Protein 3HNY (pdb70)

Sequence (156 aa):
SCSMPLGMESKAISSDAQITASSYFTNMFATWSSPSKARLHLQGRSNAWRPQVNNPKEWLQVDFQKKTMKVTGVVTTQGVKKSLLTSMMYVKEFLIISSSQQDGHQWTLFFQNGKVKVFQGNQDSFTPVVNSLLLDPPLLTRYLLRIHPQSWVHHQIALLRMMEVLGCEA

Foldseek 3Di:
DWFAWLALQPCPQPQVQKQKPAFDDDPQETQGRSLQAAPADDQRRWTFGNDAAQVIKMKGFQVQKFWFFKKKKAAACHPNDWKEFQKKWKWADAPVPDIDTQDDPHGRDIDGADDTHRDMDMDTRPPIDTHRMMMIGGHDMDPGYIIHMTTTTGGD

Radius of gyration: 14.32 Å; Cα contacts (8 Å, |Δi|>4): 480; chains: 1; bounding box: 42×30×38 Å

Nearest PDB structures (foldseek):
  9d5d-assembly1_M  TM=9.941E-01  e=3.493E-31  Homo sapiens
  4ki5-assembly1_M  TM=9.972E-01  e=4.904E-31  Homo sapiens
  1iqd-assembly1_C  TM=9.970E-01  e=1.830E-29  Homo sapiens
  7kwo-assembly1_A  TM=9.912E-01  e=1.183E-28  Homo sapiens
  4mo3-assembly1_M  TM=9.934E-01  e=2.809E-27  Sus scrofa

Structure (mmCIF, N/CA/C/O backbone):
data_3HNY
#
_entry.id   3HNY
#
_cell.length_a   42.168
_cell.length_b   55.492
_cell.length_c   68.336
_cell.angle_alpha   90.000
_cell.angle_beta   90.000
_cell.angle_gamma   90.000
#
_symmetry.space_group_name_H-M   'P 21 21 21'
#
loop_
_entity.id
_entity.type
_entity.pdbx_description
1 polymer 'Coagulation factor VIII'
2 water water
#
loop_
_atom_site.group_PDB
_atom_site.id
_atom_site.type_symbol
_atom_site.label_atom_id
_atom_site.label_alt_id
_atom_site.label_comp_id
_atom_site.label_asym_id
_atom_site.label_entity_id
_atom_site.label_seq_id
_atom_site.pdbx_PDB_ins_code
_atom_site.Cartn_x
_atom_site.Cartn_y
_atom_site.Cartn_z
_atom_site.occupancy
_atom_site.B_iso_or_equiv
_atom_site.auth_seq_id
_atom_site.auth_comp_id
_atom_site.auth_asym_id
_atom_site.auth_atom_id
_atom_site.pdbx_PDB_model_num
ATOM 1 N N . SER A 1 4 ? -5.002 -5.299 -4.593 1.00 16.17 2173 SER M N 1
ATOM 2 C CA . SER A 1 4 ? -4.013 -4.828 -5.600 1.00 14.88 2173 SER M CA 1
ATOM 3 C C . SER A 1 4 ? -3.400 -3.456 -5.279 1.00 13.24 2173 SER M C 1
ATOM 4 O O . SER A 1 4 ? -2.675 -2.908 -6.110 1.00 13.15 2173 SER M O 1
ATOM 7 N N . CYS A 1 5 ? -3.689 -2.900 -4.097 1.00 11.13 2174 CYS M N 1
ATOM 8 C CA . CYS A 1 5 ? -3.087 -1.633 -3.678 1.00 10.35 2174 CYS M CA 1
ATOM 9 C C . CYS A 1 5 ? -2.781 -1.646 -2.181 1.00 9.94 2174 CYS M C 1
ATOM 10 O O . CYS A 1 5 ? -3.319 -0.845 -1.415 1.00 10.67 2174 CYS M O 1
ATOM 13 N N . SER A 1 6 ? -1.905 -2.557 -1.772 1.00 9.83 2175 SER M N 1
ATOM 14 C CA . SER A 1 6 ? -1.544 -2.724 -0.360 1.00 10.25 2175 SER M CA 1
ATOM 15 C C . SER A 1 6 ? -0.052 -2.995 -0.174 1.00 9.42 2175 SER M C 1
ATOM 16 O O . SER A 1 6 ? 0.335 -3.734 0.736 1.00 11.17 2175 SER M O 1
ATOM 19 N N . MET A 1 7 ? 0.787 -2.388 -1.001 1.00 8.11 2176 MET M N 1
ATOM 20 C CA . MET A 1 7 ? 2.222 -2.614 -0.930 1.00 7.84 2176 MET M CA 1
ATOM 21 C C . MET A 1 7 ? 2.850 -1.754 0.147 1.00 7.46 2176 MET M C 1
ATOM 22 O O . MET A 1 7 ? 2.488 -0.584 0.285 1.00 7.25 2176 MET M O 1
ATOM 27 N N . PRO A 1 8 ? 3.812 -2.311 0.903 1.00 7.51 2177 PRO M N 1
ATOM 28 C CA . PRO A 1 8 ? 4.538 -1.459 1.855 1.00 7.42 2177 PRO M CA 1
ATOM 29 C C . PRO A 1 8 ? 5.355 -0.415 1.085 1.00 7.47 2177 PRO M C 1
ATOM 30 O O . PRO A 1 8 ? 6.059 -0.759 0.131 1.00 8.42 2177 PRO M O 1
ATOM 34 N N . LEU A 1 9 ? 5.250 0.852 1.477 1.00 6.44 2178 LEU M N 1
ATOM 35 C CA . LEU A 1 9 ? 5.846 1.932 0.683 1.00 6.65 2178 LEU M CA 1
ATOM 36 C C . LEU A 1 9 ? 7.326 2.130 0.951 1.00 6.80 2178 LEU M C 1
ATOM 37 O O . LEU A 1 9 ? 8.041 2.634 0.083 1.00 7.94 2178 LEU M O 1
ATOM 42 N N . GLY A 1 10 ? 7.806 1.765 2.136 1.00 6.55 2179 GLY M N 1
ATOM 43 C CA . GLY A 1 10 ? 9.238 1.824 2.342 1.00 6.62 2179 GLY M CA 1
ATOM 44 C C . GLY A 1 10 ? 9.772 2.186 3.717 1.00 6.55 2179 GLY M C 1
ATOM 45 O O . GLY A 1 10 ? 10.969 2.458 3.847 1.00 7.24 2179 GLY M O 1
ATOM 46 N N . MET A 1 11 ? 8.935 2.140 4.754 1.00 6.42 2180 MET M N 1
ATOM 47 C CA . MET A 1 11 ? 9.453 2.412 6.101 1.00 6.90 2180 MET M CA 1
ATOM 48 C C . MET A 1 11 ? 10.404 1.310 6.538 1.00 6.84 2180 MET M C 1
ATOM 49 O O . MET A 1 11 ? 11.524 1.571 6.969 1.00 7.49 2180 MET M O 1
ATOM 54 N N . GLU A 1 12 ? 9.971 0.056 6.398 1.00 6.97 2181 GLU M N 1
ATOM 55 C CA . GLU A 1 12 ? 10.816 -1.064 6.812 1.00 8.12 2181 GLU M CA 1
ATOM 56 C C . GLU A 1 12 ? 12.022 -1.239 5.883 1.00 8.57 2181 GLU M C 1
ATOM 57 O O . GLU A 1 12 ? 13.145 -1.463 6.353 1.00 9.20 2181 GLU M O 1
ATOM 63 N N . SER A 1 13 ? 11.801 -1.112 4.571 1.00 8.73 2182 SER M N 1
ATOM 64 C CA . SER A 1 13 ? 12.860 -1.380 3.597 1.00 9.91 2182 SER M CA 1
ATOM 65 C C . SER A 1 13 ? 13.866 -0.241 3.496 1.00 10.50 2182 SER M C 1
ATOM 66 O O . SER A 1 13 ? 14.948 -0.404 2.921 1.00 11.8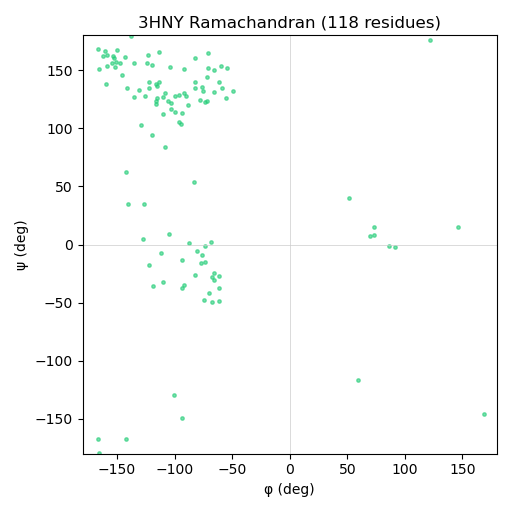4 2182 SER M O 1
ATOM 69 N N . LYS A 1 14 ? 13.484 0.924 4.015 1.00 10.67 2183 LYS M N 1
ATOM 70 C CA . LYS A 1 14 ? 14.270 2.156 3.893 1.00 11.62 2183 LYS M CA 1
ATOM 71 C C . LYS A 1 14 ? 14.244 2.770 2.479 1.00 10.95 2183 LYS M C 1
ATOM 72 O O . LYS A 1 14 ? 15.046 3.656 2.165 1.00 11.85 2183 LYS M O 1
ATOM 78 N N . ALA A 1 15 ? 13.301 2.331 1.645 1.00 9.52 2184 ALA M N 1
ATOM 79 C CA . ALA A 1 15 ? 12.995 3.049 0.409 1.00 9.18 2184 ALA M CA 1
ATOM 80 C C . ALA A 1 15 ? 12.508 4.463 0.730 1.00 8.79 2184 ALA M C 1
ATOM 81 O O . ALA A 1 15 ? 12.675 5.362 -0.084 1.00 9.62 2184 ALA M O 1
ATOM 83 N N . ILE A 1 16 ? 11.912 4.646 1.909 1.00 8.05 2185 ILE M N 1
ATOM 84 C CA . ILE A 1 16 ? 11.679 5.969 2.474 1.00 7.70 2185 ILE M CA 1
ATOM 85 C C . ILE A 1 16 ? 12.907 6.291 3.320 1.00 7.79 2185 ILE M C 1
ATOM 86 O O . ILE A 1 16 ? 13.171 5.616 4.325 1.00 7.95 2185 ILE M O 1
ATOM 91 N N A SER A 1 17 ? 13.655 7.312 2.911 0.50 7.61 2186 SER M N 1
ATOM 92 N N B SER A 1 17 ? 13.677 7.292 2.904 0.50 7.69 2186 SER M N 1
ATOM 93 C CA A SER A 1 17 ? 14.922 7.642 3.558 0.50 8.06 2186 SER M CA 1
ATOM 94 C CA B SER A 1 17 ? 14.947 7.583 3.569 0.50 8.31 2186 SER M CA 1
ATOM 95 C C A SER A 1 17 ? 14.705 8.357 4.887 0.50 7.98 2186 SER M C 1
ATOM 96 C C B SER A 1 17 ? 14.732 8.381 4.853 0.50 8.03 2186 SER M C 1
ATOM 97 O O A SER A 1 17 ? 13.605 8.853 5.162 0.50 7.90 2186 SER M O 1
ATOM 98 O O B SER A 1 17 ? 13.658 8.951 5.067 0.50 7.97 2186 SER M O 1
ATOM 103 N N . ASP A 1 18 ? 15.757 8.406 5.703 1.00 7.94 2187 ASP M N 1
ATOM 104 C CA . ASP A 1 18 ? 15.691 9.093 6.994 1.00 8.01 2187 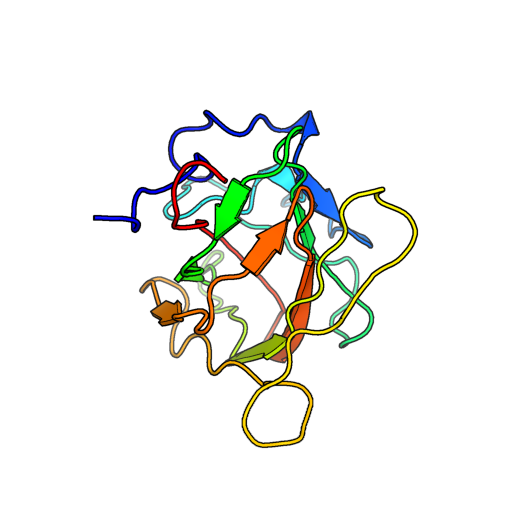ASP M CA 1
ATOM 105 C C . ASP A 1 18 ? 15.221 10.543 6.878 1.00 7.95 2187 ASP M C 1
ATOM 106 O O . ASP A 1 18 ? 14.469 11.018 7.723 1.00 8.36 2187 ASP M O 1
ATOM 111 N N . ALA A 1 19 ? 15.674 11.251 5.843 1.00 7.94 2188 ALA M N 1
ATOM 112 C CA . ALA A 1 19 ? 15.342 12.676 5.695 1.00 8.49 2188 ALA M CA 1
ATOM 113 C C . ALA A 1 19 ? 13.848 12.899 5.459 1.00 7.70 2188 ALA M C 1
ATOM 114 O O . ALA A 1 19 ? 13.346 13.991 5.716 1.00 8.81 2188 ALA M O 1
ATOM 116 N N . GLN A 1 20 ? 13.158 11.892 4.933 1.00 7.13 2189 GLN M N 1
ATOM 117 C CA . GLN A 1 20 ? 11.728 11.958 4.656 1.00 7.45 2189 GLN M CA 1
ATOM 118 C C . GLN A 1 20 ? 10.847 11.830 5.894 1.00 6.46 2189 GLN M C 1
ATOM 119 O O . GLN A 1 20 ? 9.635 12.007 5.793 1.00 6.44 2189 GLN M O 1
ATOM 125 N N . ILE A 1 21 ? 11.442 11.496 7.041 1.00 6.18 2190 ILE M N 1
ATOM 126 C CA . ILE A 1 21 ? 10.655 11.243 8.255 1.00 6.40 2190 ILE M CA 1
ATOM 127 C C . ILE A 1 21 ? 11.022 12.296 9.292 1.00 6.50 2190 ILE M C 1
ATOM 128 O O . ILE A 1 21 ? 12.200 12.446 9.624 1.00 7.26 2190 ILE M O 1
ATOM 133 N N . THR A 1 22 ? 10.020 13.027 9.787 1.00 6.20 2191 THR M N 1
ATOM 134 C CA . THR A 1 22 ? 10.251 14.131 10.734 1.00 6.77 2191 THR M CA 1
ATOM 135 C C . THR A 1 22 ? 9.186 14.052 11.823 1.00 6.67 2191 THR M C 1
ATOM 136 O O . THR A 1 22 ? 8.329 13.166 11.791 1.00 6.35 2191 THR M O 1
ATOM 140 N N . ALA A 1 23 ? 9.236 14.961 12.791 1.00 6.45 2192 ALA M N 1
ATOM 141 C CA . ALA A 1 23 ? 8.289 14.909 13.902 1.00 6.38 2192 ALA M CA 1
ATOM 142 C C . ALA A 1 23 ? 8.213 16.264 14.585 1.00 6.76 2192 ALA M C 1
ATOM 143 O O . ALA A 1 23 ? 9.062 17.133 14.381 1.00 7.23 2192 ALA M O 1
ATOM 145 N N . SER A 1 24 ? 7.191 16.420 15.415 1.00 6.66 2193 SER M N 1
ATOM 146 C CA . SER A 1 24 ? 7.041 17.607 16.246 1.00 7.30 2193 SER M CA 1
ATOM 147 C C . SER A 1 24 ? 8.206 17.769 17.220 1.00 7.36 2193 SER M C 1
ATOM 148 O O . SER A 1 24 ? 8.639 18.892 17.499 1.00 8.61 2193 SER M O 1
ATOM 151 N N . SER A 1 25 ? 8.699 16.650 17.746 1.00 7.32 2194 SER M N 1
ATOM 152 C CA . SER A 1 25 ? 9.805 16.620 18.694 1.00 7.55 2194 SER M CA 1
ATOM 153 C C . SER A 1 25 ? 10.283 15.173 18.790 1.00 7.50 2194 SER M C 1
ATOM 154 O O . SER A 1 25 ? 9.630 14.258 18.283 1.00 7.22 2194 SER M O 1
ATOM 157 N N . TYR A 1 26 ? 11.438 14.975 19.410 1.00 7.67 2195 TYR M N 1
ATOM 158 C CA . TYR A 1 26 ? 11.860 13.615 19.755 1.00 8.21 2195 TYR M CA 1
ATOM 159 C C . TYR A 1 26 ? 12.669 13.594 21.041 1.00 8.47 2195 TYR M C 1
ATOM 160 O O . TYR A 1 26 ? 13.266 14.604 21.435 1.00 9.49 2195 TYR M O 1
ATOM 169 N N . PHE A 1 27 ? 12.670 12.428 21.686 1.00 8.75 2196 PHE M N 1
ATOM 170 C CA . PHE A 1 27 ? 13.322 12.226 22.969 1.00 8.94 2196 PHE M CA 1
ATOM 171 C C . PHE A 1 27 ? 14.746 11.734 22.791 1.00 9.65 2196 PHE M C 1
ATOM 172 O O . PHE A 1 27 ? 15.000 10.765 22.059 1.00 9.63 2196 PHE M O 1
ATOM 180 N N . THR A 1 28 ? 15.673 12.393 23.481 1.00 11.73 2197 THR M N 1
ATOM 181 C CA . THR A 1 28 ? 17.065 11.962 23.479 1.00 13.85 2197 THR M CA 1
ATOM 182 C C . THR A 1 28 ? 17.664 12.143 24.868 1.00 14.41 2197 THR M C 1
ATOM 183 O O . THR A 1 28 ? 17.445 13.161 25.526 1.00 15.15 2197 THR M O 1
ATOM 187 N N . ASN A 1 29 ? 18.381 11.127 25.326 1.00 15.02 2198 ASN M N 1
ATOM 188 C CA . ASN A 1 29 ? 19.166 11.218 26.550 1.00 16.01 2198 ASN M CA 1
ATOM 189 C C . ASN A 1 29 ? 20.466 10.447 26.333 1.00 16.29 2198 ASN M C 1
ATOM 190 O O . ASN A 1 29 ? 20.787 10.088 25.201 1.00 16.42 2198 ASN M O 1
ATOM 195 N N . MET A 1 30 ? 21.215 10.190 27.402 1.00 16.90 2199 MET M N 1
ATOM 196 C CA . MET A 1 30 ? 22.500 9.501 27.263 1.00 18.02 2199 MET M CA 1
ATOM 197 C C . MET A 1 30 ? 22.337 8.046 26.817 1.00 15.92 2199 MET M C 1
ATOM 198 O O . MET A 1 30 ? 23.220 7.491 26.166 1.00 16.89 2199 MET M O 1
ATOM 203 N N . PHE A 1 31 ? 21.194 7.456 27.157 1.00 14.08 2200 PHE M N 1
ATOM 204 C CA . PHE A 1 31 ? 20.900 6.063 26.831 1.00 12.11 2200 PHE M CA 1
ATOM 205 C C . PHE A 1 31 ? 20.559 5.868 25.352 1.00 11.33 2200 PHE M C 1
ATOM 206 O O . PHE A 1 31 ? 21.091 4.965 24.705 1.00 10.95 2200 PHE M O 1
ATOM 214 N N . ALA A 1 32 ? 19.669 6.706 24.820 1.00 11.06 2201 ALA M N 1
ATOM 215 C CA . ALA A 1 32 ? 19.130 6.485 23.474 1.00 10.34 2201 ALA M CA 1
ATOM 216 C C . ALA A 1 32 ? 18.684 7.775 22.809 1.00 10.29 2201 ALA M C 1
ATOM 217 O O . ALA A 1 32 ? 18.457 8.785 23.482 1.00 11.04 2201 ALA M O 1
ATOM 219 N N . THR A 1 33 ? 18.542 7.717 21.483 1.00 10.11 2202 THR M N 1
ATOM 220 C CA . THR A 1 33 ? 18.106 8.853 20.676 1.00 10.24 2202 THR M CA 1
ATOM 221 C C . THR A 1 33 ? 16.961 8.360 19.795 1.00 8.64 2202 THR M C 1
ATOM 222 O O . THR A 1 33 ? 17.180 7.672 18.791 1.00 9.44 2202 THR M O 1
ATOM 226 N N . TRP A 1 34 ? 15.741 8.701 20.178 1.00 7.60 2203 TRP M N 1
ATOM 227 C CA . TRP A 1 34 ? 14.542 8.098 19.596 1.00 7.32 2203 TRP M CA 1
ATOM 228 C C . TRP A 1 34 ? 14.054 8.958 18.435 1.00 6.88 2203 TRP M C 1
ATOM 229 O O . TRP A 1 34 ? 12.927 9.453 18.441 1.00 6.63 2203 TRP M O 1
ATOM 240 N N A SER A 1 35 ? 14.914 9.128 17.439 0.50 7.02 2204 SER M N 1
ATOM 241 N N B SER A 1 35 ? 14.909 9.043 17.414 0.50 7.07 2204 SER M N 1
ATOM 242 C CA A SER A 1 35 ? 14.651 10.092 16.381 0.50 7.23 2204 SER M CA 1
ATOM 243 C CA B SER A 1 35 ? 14.715 9.904 16.248 0.50 7.57 2204 SER M CA 1
ATOM 244 C C A SER A 1 35 ? 13.560 9.598 15.429 0.50 7.03 2204 SER M C 1
ATOM 245 C C B SER A 1 35 ? 13.476 9.543 15.429 0.50 7.10 2204 SER M C 1
ATOM 246 O O A SER A 1 35 ? 13.333 8.387 15.314 0.50 6.60 2204 SER M O 1
ATOM 247 O O B SER A 1 35 ? 13.049 8.384 15.421 0.50 6.54 2204 SER M O 1
ATOM 252 N N . PRO A 1 36 ? 12.885 10.538 14.728 1.00 7.12 2205 PRO M N 1
ATOM 253 C CA . PRO A 1 36 ? 11.762 10.188 13.842 1.00 7.19 2205 PRO M CA 1
ATOM 254 C C . PRO A 1 36 ? 12.086 9.062 12.852 1.00 6.99 2205 PRO M C 1
ATOM 255 O O . PRO A 1 36 ? 11.248 8.188 12.621 1.00 8.02 2205 PRO M O 1
ATOM 259 N N . SER A 1 37 ? 13.310 9.055 12.323 1.00 7.28 2206 SER M N 1
ATOM 260 C CA . SER A 1 37 ? 13.689 8.054 11.324 1.00 8.31 2206 SER M CA 1
ATOM 261 C C . SER A 1 37 ? 13.909 6.648 11.882 1.00 7.54 2206 SER M C 1
ATOM 262 O O . SER A 1 37 ? 14.194 5.731 11.120 1.00 8.09 2206 SER M O 1
ATOM 265 N N . LYS A 1 38 ? 13.766 6.485 13.199 1.00 6.92 2207 LYS M N 1
ATOM 266 C CA . LYS A 1 38 ? 13.770 5.161 13.816 1.00 6.90 2207 LYS M CA 1
ATOM 267 C C . LYS A 1 38 ? 12.372 4.546 13.839 1.00 6.44 2207 LYS M C 1
ATOM 268 O O . LYS A 1 38 ? 12.214 3.416 14.325 1.00 6.70 2207 LYS M O 1
ATOM 274 N N . ALA A 1 39 ? 11.364 5.231 13.296 1.00 5.83 2208 ALA M N 1
ATOM 275 C CA . ALA A 1 39 ? 9.972 4.758 13.354 1.00 5.99 2208 ALA M CA 1
ATOM 276 C C . ALA A 1 39 ? 9.650 3.737 12.253 1.00 5.85 2208 ALA M C 1
ATOM 277 O O . ALA A 1 39 ? 8.654 3.865 11.540 1.00 6.71 2208 ALA M O 1
ATOM 279 N N . ARG A 1 40 ? 10.460 2.682 12.171 1.00 5.93 2209 ARG M N 1
ATOM 280 C CA . ARG A 1 40 ? 10.404 1.741 11.055 1.00 6.24 2209 ARG M CA 1
ATOM 281 C C . ARG A 1 40 ? 9.976 0.367 11.555 1.00 5.98 2209 ARG M C 1
ATOM 282 O O . ARG A 1 40 ? 10.569 -0.178 12.494 1.00 5.98 2209 ARG M O 1
ATOM 290 N N . LEU A 1 41 ? 8.937 -0.183 10.944 1.00 6.13 2210 LEU M N 1
ATOM 291 C CA . LEU A 1 41 ? 8.396 -1.468 11.376 1.00 6.17 2210 LEU M CA 1
ATOM 292 C C . LEU A 1 41 ? 9.515 -2.499 11.527 1.00 6.55 2210 LEU M C 1
ATOM 293 O O . LEU A 1 41 ? 10.372 -2.634 10.638 1.00 7.02 2210 LEU M O 1
ATOM 298 N N . HIS A 1 42 ? 9.500 -3.195 12.668 1.00 6.21 2211 HIS M N 1
ATOM 299 C CA . HIS A 1 42 ? 10.430 -4.294 12.993 1.00 7.15 2211 HIS M CA 1
ATOM 300 C C . HIS A 1 42 ? 11.876 -3.890 13.235 1.00 7.04 2211 HIS M C 1
ATOM 301 O O . HIS A 1 42 ? 12.730 -4.765 13.431 1.00 7.98 2211 HIS M O 1
ATOM 308 N N . LEU A 1 43 ? 12.157 -2.583 13.284 1.00 7.00 2212 LEU M N 1
ATOM 309 C CA . LEU A 1 43 ? 13.521 -2.156 13.508 1.00 7.76 2212 LEU M CA 1
ATOM 310 C C . LEU A 1 43 ? 14.043 -2.634 14.857 1.00 7.90 2212 LEU M C 1
ATOM 311 O O . LEU A 1 43 ? 13.320 -2.603 15.851 1.00 7.58 2212 LEU M O 1
ATOM 316 N N . GLN A 1 44 ? 15.307 -3.051 14.864 1.00 9.14 2213 GLN M N 1
ATOM 317 C CA . GLN A 1 44 ? 15.987 -3.521 16.067 1.00 10.53 2213 GLN M CA 1
ATOM 318 C C . GLN A 1 44 ? 17.108 -2.562 16.454 1.00 11.32 2213 GLN M C 1
ATOM 319 O O . GLN A 1 44 ? 17.507 -1.700 15.666 1.00 13.01 2213 GLN M O 1
ATOM 325 N N . GLY A 1 45 ? 17.598 -2.706 17.680 1.00 11.87 2214 GLY M N 1
ATOM 326 C CA . GLY A 1 45 ? 18.703 -1.891 18.171 1.00 11.81 2214 GLY M CA 1
ATOM 327 C C . GLY A 1 45 ? 18.306 -1.126 19.419 1.00 11.08 2214 GLY M C 1
ATOM 328 O O . GLY A 1 45 ? 17.156 -1.172 19.832 1.00 12.43 2214 GLY M O 1
ATOM 329 N N . ARG A 1 46 ? 19.261 -0.408 19.997 1.00 10.86 2215 ARG M N 1
ATOM 330 C CA . ARG A 1 46 ? 19.060 0.396 21.213 1.00 11.20 2215 ARG M CA 1
ATOM 331 C C . ARG A 1 46 ? 18.013 1.505 20.984 1.00 10.82 2215 ARG M C 1
ATOM 332 O O . ARG A 1 46 ? 17.071 1.676 21.760 1.00 11.86 2215 ARG M O 1
ATOM 340 N N . SER A 1 47 ? 18.183 2.240 19.896 1.00 9.93 2216 SER M N 1
ATOM 341 C CA . SER A 1 47 ? 17.308 3.354 19.526 1.00 9.77 2216 SER M CA 1
ATOM 342 C C . SER A 1 47 ? 16.480 2.929 18.319 1.00 9.53 2216 SER M C 1
ATOM 343 O O . SER A 1 47 ? 16.840 3.214 17.161 1.00 11.31 2216 SER M O 1
ATOM 346 N N . ASN A 1 48 ? 15.372 2.237 18.577 1.00 8.71 2217 ASN M N 1
ATOM 347 C CA . ASN A 1 48 ? 14.611 1.590 17.501 1.00 7.26 2217 ASN M CA 1
ATOM 348 C C . ASN A 1 48 ? 13.135 1.956 17.455 1.00 7.35 2217 ASN M C 1
ATOM 349 O O . ASN A 1 48 ? 12.302 1.144 17.063 1.00 8.51 2217 ASN M O 1
ATOM 354 N N . ALA A 1 49 ? 12.820 3.210 17.795 1.00 6.14 2218 ALA M N 1
ATOM 355 C CA . ALA A 1 49 ? 11.468 3.736 17.590 1.00 6.32 2218 ALA M CA 1
ATOM 356 C C . ALA A 1 49 ? 11.537 5.250 17.657 1.00 5.86 2218 ALA M C 1
ATOM 357 O O . ALA A 1 49 ? 12.499 5.798 18.198 1.00 6.51 2218 ALA M O 1
ATOM 359 N N . TRP A 1 50 ? 10.506 5.910 17.136 1.00 5.65 2219 TRP M N 1
ATOM 360 C CA . TRP A 1 50 ? 10.318 7.318 17.474 1.00 5.65 2219 TRP M CA 1
ATOM 361 C C . TRP A 1 50 ? 9.616 7.448 18.817 1.00 5.58 2219 TRP M C 1
ATOM 362 O O . TRP A 1 50 ? 8.615 6.770 19.068 1.00 5.59 2219 TRP M O 1
ATOM 373 N N . ARG A 1 51 ? 10.140 8.340 19.652 1.00 5.50 2220 ARG M N 1
ATOM 374 C CA . ARG A 1 51 ? 9.445 8.787 20.858 1.00 5.86 2220 ARG M CA 1
ATOM 375 C C . ARG A 1 51 ? 9.496 10.316 20.866 1.00 6.26 2220 ARG M C 1
ATOM 376 O O . ARG A 1 51 ? 10.560 10.884 20.650 1.00 6.38 2220 ARG M O 1
ATOM 384 N N . PRO A 1 52 ? 8.362 10.976 21.130 1.00 6.26 2221 PRO M N 1
ATOM 385 C CA . PRO A 1 52 ? 8.367 12.438 21.273 1.00 6.54 2221 PRO M CA 1
ATOM 386 C C . PRO A 1 52 ? 9.051 12.852 22.571 1.00 7.39 2221 PRO M C 1
ATOM 387 O O . PRO A 1 52 ? 9.248 12.028 23.470 1.00 7.75 2221 PRO M O 1
ATOM 391 N N . GLN A 1 53 ? 9.390 14.134 22.662 1.00 8.47 2222 GLN M N 1
ATOM 392 C CA . GLN A 1 53 ? 10.081 14.655 23.834 1.00 10.25 2222 GLN M CA 1
ATOM 393 C C . GLN A 1 53 ? 9.200 14.596 25.085 1.00 9.03 2222 GLN M C 1
ATOM 394 O O . GLN A 1 53 ? 9.712 14.437 26.202 1.00 11.41 2222 GLN M O 1
ATOM 400 N N . VAL A 1 54 ? 7.886 14.723 24.904 1.00 8.74 2223 VAL M N 1
ATOM 401 C CA . VAL A 1 54 ? 6.879 14.607 25.974 1.00 9.90 2223 VAL M CA 1
ATOM 402 C C . VAL A 1 54 ? 5.708 13.735 25.484 1.00 8.78 2223 VAL M C 1
ATOM 403 O O . VAL A 1 54 ? 5.455 13.657 24.269 1.00 9.23 2223 VAL M O 1
ATOM 407 N N . ASN A 1 55 ? 4.980 13.129 26.418 1.00 9.04 2224 ASN M N 1
ATOM 408 C CA . ASN A 1 55 ? 3.816 12.327 26.060 1.00 9.39 2224 ASN M CA 1
ATOM 409 C C . ASN A 1 55 ? 2.542 13.148 26.146 1.00 9.54 2224 ASN M C 1
ATOM 410 O O . ASN A 1 55 ? 2.051 13.428 27.238 1.00 10.51 2224 ASN M O 1
ATOM 415 N N . ASN A 1 56 ? 2.022 13.552 24.999 1.00 9.06 2225 ASN M N 1
ATOM 416 C CA . ASN A 1 56 ? 0.830 14.378 24.965 1.00 10.10 2225 ASN M CA 1
ATOM 417 C C . ASN A 1 56 ? 0.295 14.354 23.525 1.00 9.21 2225 ASN M C 1
ATOM 418 O O . ASN A 1 56 ? 1.077 14.174 22.574 1.00 9.03 2225 ASN M O 1
ATOM 423 N N . PRO A 1 57 ? -1.033 14.509 23.344 1.00 9.23 2226 PRO M N 1
ATOM 424 C CA . PRO A 1 57 ? -1.594 14.436 21.986 1.00 9.53 2226 PRO M CA 1
ATOM 425 C C . PRO A 1 57 ? -1.231 15.574 21.032 1.00 9.29 2226 PRO M C 1
ATOM 426 O O . PRO A 1 57 ? -1.674 15.566 19.878 1.00 10.18 2226 PRO M O 1
ATOM 430 N N . LYS A 1 58 ? -0.410 16.517 21.472 1.00 8.74 2227 LYS M N 1
ATOM 431 C CA . LYS A 1 58 ? 0.080 17.556 20.576 1.00 8.20 2227 LYS M CA 1
ATOM 432 C C . LYS A 1 58 ? 1.263 17.065 19.719 1.00 7.46 2227 LYS M C 1
ATOM 433 O O . LYS A 1 58 ? 1.715 17.786 18.824 1.00 7.69 2227 LYS M O 1
ATOM 439 N N . GLU A 1 59 ? 1.742 15.847 19.981 1.00 7.14 2228 GLU M N 1
ATOM 440 C CA . GLU A 1 59 ? 2.916 15.338 19.275 1.00 7.38 2228 GLU M CA 1
ATOM 441 C C . GLU A 1 59 ? 2.523 14.561 18.012 1.00 6.81 2228 GLU M C 1
ATOM 442 O O . GLU A 1 59 ? 1.432 13.997 17.952 1.00 7.50 2228 GLU M O 1
ATOM 448 N N . TRP A 1 60 ? 3.389 14.560 16.998 1.00 6.38 2229 TRP M N 1
ATOM 449 C CA . TRP A 1 60 ? 3.088 13.855 15.751 1.00 6.28 2229 TRP M CA 1
ATOM 450 C C . TRP A 1 60 ? 4.355 13.457 15.039 1.00 5.82 2229 TRP M C 1
ATOM 451 O O . TRP A 1 60 ? 5.420 14.031 15.250 1.00 5.91 2229 TRP M O 1
ATOM 462 N N . LEU A 1 61 ? 4.205 12.420 14.217 1.00 5.74 2230 LEU M N 1
ATOM 463 C CA . LEU A 1 61 ? 5.259 11.897 13.357 1.00 6.09 2230 LEU M CA 1
ATOM 464 C C . LEU A 1 61 ? 4.818 12.115 11.903 1.00 5.35 2230 LEU M C 1
ATOM 465 O O . LEU A 1 61 ? 3.645 11.894 11.603 1.00 6.35 2230 LEU M O 1
ATOM 470 N N . GLN A 1 62 ? 5.730 12.578 11.042 1.00 5.62 2231 GLN M N 1
ATOM 471 C CA . GLN A 1 62 ? 5.415 12.922 9.648 1.00 5.58 2231 GLN M CA 1
ATOM 472 C C . GLN A 1 62 ? 6.258 12.131 8.658 1.00 5.29 2231 GLN M C 1
ATOM 473 O O . GLN A 1 62 ? 7.464 11.991 8.860 1.00 5.81 2231 GLN M O 1
ATOM 479 N N . VAL A 1 63 ? 5.630 11.687 7.568 1.00 5.38 2232 VAL M N 1
ATOM 480 C CA . VAL A 1 63 ? 6.356 11.097 6.439 1.00 5.88 2232 VAL M CA 1
ATOM 481 C C . VAL A 1 63 ? 6.043 11.900 5.182 1.00 5.75 2232 VAL M C 1
ATOM 482 O O . VAL A 1 63 ? 4.883 12.208 4.926 1.00 6.40 2232 VAL M O 1
ATOM 486 N N . ASP A 1 64 ? 7.090 12.210 4.415 1.00 5.87 2233 ASP M N 1
ATOM 487 C CA . ASP A 1 64 ? 6.976 12.864 3.104 1.00 6.07 2233 ASP M CA 1
ATOM 488 C C . ASP A 1 64 ? 7.348 11.853 2.021 1.00 5.69 2233 ASP M C 1
ATOM 489 O O . ASP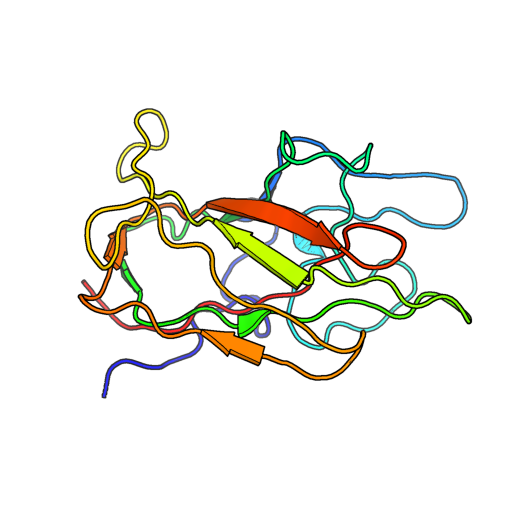 A 1 64 ? 8.518 11.480 1.924 1.00 6.67 2233 ASP M O 1
ATOM 494 N N . PHE A 1 65 ? 6.376 11.434 1.202 1.00 5.18 2234 PHE M N 1
ATOM 495 C CA . PHE A 1 65 ? 6.648 10.496 0.103 1.00 5.64 2234 PHE M CA 1
ATOM 496 C C . PHE A 1 65 ? 7.390 11.131 -1.068 1.00 5.78 2234 PHE M C 1
ATOM 497 O O . PHE A 1 65 ? 7.876 10.411 -1.944 1.00 6.92 2234 PHE M O 1
ATOM 505 N N . GLN A 1 66 ? 7.431 12.470 -1.106 1.00 6.42 2235 GLN M N 1
ATOM 506 C CA . GLN A 1 66 ? 8.099 13.264 -2.160 1.00 7.33 2235 GLN M CA 1
ATOM 507 C C . GLN A 1 66 ? 7.337 13.257 -3.498 1.00 7.27 2235 GLN M C 1
ATOM 508 O O . GLN A 1 66 ? 7.827 13.784 -4.505 1.00 8.68 2235 GLN M O 1
ATOM 514 N N . LYS A 1 67 ? 6.133 12.695 -3.478 1.00 6.92 2236 LYS M N 1
ATOM 515 C CA A LYS A 1 67 ? 5.160 12.754 -4.575 0.50 7.21 2236 LYS M CA 1
ATOM 516 C CA B LYS A 1 67 ? 5.170 12.726 -4.582 0.50 7.43 2236 LYS M CA 1
ATOM 517 C C . LYS A 1 67 ? 3.844 12.235 -3.996 1.00 6.87 2236 LYS M C 1
ATOM 518 O O . LYS A 1 67 ? 3.819 11.663 -2.898 1.00 6.92 2236 LYS M O 1
ATOM 529 N N . THR A 1 68 ? 2.745 12.435 -4.709 1.00 7.44 2237 THR M N 1
ATOM 530 C CA . THR A 1 68 ? 1.439 11.965 -4.247 1.00 7.70 2237 THR M CA 1
ATOM 531 C C . THR A 1 68 ? 1.351 10.466 -4.453 1.00 6.94 2237 THR M C 1
ATOM 532 O O . THR A 1 68 ? 1.697 9.956 -5.527 1.00 7.80 2237 THR M O 1
ATOM 536 N N . MET A 1 69 ? 0.915 9.780 -3.400 1.00 6.28 2238 MET M N 1
ATOM 537 C CA . MET A 1 69 ? 0.693 8.343 -3.389 1.00 6.18 2238 MET M CA 1
ATOM 538 C C . MET A 1 69 ? -0.739 8.028 -2.988 1.00 6.04 2238 MET M C 1
ATOM 539 O O . MET A 1 69 ? -1.420 8.877 -2.418 1.00 7.44 2238 MET M O 1
ATOM 544 N N . LYS A 1 70 ? -1.184 6.802 -3.269 1.00 6.12 2239 LYS M N 1
ATOM 545 C CA . LYS A 1 70 ? -2.476 6.321 -2.807 1.00 6.56 2239 LYS M CA 1
ATOM 546 C C . LYS A 1 70 ? -2.236 5.448 -1.572 1.00 6.55 2239 LYS M C 1
ATOM 547 O O . LYS A 1 70 ? -1.617 4.390 -1.660 1.00 7.76 2239 LYS M O 1
ATOM 553 N N . VAL A 1 71 ? -2.716 5.907 -0.417 1.00 6.51 2240 VAL M N 1
ATOM 554 C CA . VAL A 1 71 ? -2.509 5.216 0.850 1.00 6.55 2240 VAL M CA 1
ATOM 555 C C . VAL A 1 71 ? -3.781 4.482 1.236 1.00 6.31 2240 VAL M C 1
ATOM 556 O O . VAL A 1 71 ? -4.846 5.084 1.385 1.00 6.84 2240 VAL M O 1
ATOM 560 N N . THR A 1 72 ? -3.666 3.165 1.400 1.00 6.06 2241 THR M N 1
ATOM 561 C CA . THR A 1 72 ? -4.824 2.344 1.763 1.00 6.63 2241 THR M CA 1
ATOM 562 C C . THR A 1 72 ? -4.719 1.758 3.179 1.00 6.80 2241 THR M C 1
ATOM 563 O O . THR A 1 72 ? -5.668 1.155 3.669 1.00 7.37 2241 THR M O 1
ATOM 567 N N . GLY A 1 73 ? -3.572 1.931 3.820 1.00 6.64 2242 GLY M N 1
ATOM 568 C CA . GLY A 1 73 ? -3.450 1.440 5.181 1.00 6.91 2242 GLY M CA 1
ATOM 569 C C . GLY A 1 73 ? -2.223 1.972 5.866 1.00 6.28 2242 GLY M C 1
ATOM 570 O O . GLY A 1 73 ? -1.283 2.452 5.228 1.00 6.51 2242 GLY M O 1
ATOM 571 N N A VAL A 1 74 ? -2.262 1.929 7.186 0.50 6.45 2243 VAL M N 1
ATOM 572 N N B VAL A 1 74 ? -2.238 1.877 7.197 0.50 6.38 2243 VAL M N 1
ATOM 573 C CA A VAL A 1 74 ? -1.067 2.141 7.957 0.50 7.10 2243 VAL M CA 1
ATOM 574 C CA B VAL A 1 74 ? -1.134 2.308 8.061 0.50 6.98 2243 VAL M CA 1
ATOM 575 C C A VAL A 1 74 ? -0.922 0.978 8.910 0.50 6.92 2243 VAL M C 1
ATOM 576 C C B VAL A 1 74 ? -0.914 1.232 9.142 0.50 6.79 2243 VAL M C 1
ATOM 577 O O A VAL A 1 74 ? -1.893 0.322 9.310 0.50 7.31 2243 VAL M O 1
ATOM 578 O O B VAL A 1 74 ? -1.864 0.882 9.865 0.50 7.07 2243 VAL M O 1
ATOM 585 N N . THR A 1 75 ? 0.321 0.722 9.243 1.00 6.57 2244 THR M N 1
ATOM 586 C CA . THR A 1 75 ? 0.660 -0.335 10.193 1.00 6.65 2244 THR M CA 1
ATOM 587 C C . THR A 1 75 ? 1.462 0.305 11.306 1.00 6.76 2244 THR M C 1
ATOM 588 O O . THR A 1 75 ? 2.404 1.055 11.035 1.00 6.86 2244 THR M O 1
ATOM 592 N N . THR A 1 76 ? 1.076 0.021 12.552 1.00 6.81 2245 THR M N 1
ATOM 593 C CA . THR A 1 76 ? 1.790 0.558 13.711 1.00 6.89 2245 THR M CA 1
ATOM 594 C C . THR A 1 76 ? 2.262 -0.546 14.645 1.00 6.54 2245 THR M C 1
ATOM 595 O O . THR A 1 76 ? 1.684 -1.643 14.710 1.00 6.47 2245 THR M O 1
ATOM 599 N N . GLN A 1 77 ? 3.294 -0.211 15.408 1.00 6.54 2246 GLN M N 1
ATOM 600 C CA . GLN A 1 77 ? 3.928 -1.093 16.372 1.00 6.18 2246 GLN M CA 1
ATOM 601 C C . GLN A 1 77 ? 4.497 -0.162 17.458 1.00 5.55 2246 GLN M C 1
ATOM 602 O O . GLN A 1 77 ? 4.783 1.011 17.192 1.00 5.92 2246 GLN M O 1
ATOM 608 N N . GLY A 1 78 ? 4.616 -0.673 18.675 1.00 5.76 2247 GLY M N 1
ATOM 609 C CA . GLY A 1 78 ? 5.270 0.032 19.770 1.00 5.95 2247 GLY M CA 1
ATOM 610 C C . GLY A 1 78 ? 6.727 -0.352 19.853 1.00 5.88 2247 GLY M C 1
ATOM 611 O O . GLY A 1 78 ? 7.357 -0.719 18.844 1.00 6.60 2247 GLY M O 1
ATOM 612 N N . VAL A 1 79 ? 7.261 -0.322 21.070 1.00 5.92 2248 VAL M N 1
ATOM 613 C CA . VAL A 1 79 ? 8.602 -0.816 21.286 1.00 6.77 2248 VAL M CA 1
ATOM 614 C C . VAL A 1 79 ? 8.739 -1.259 22.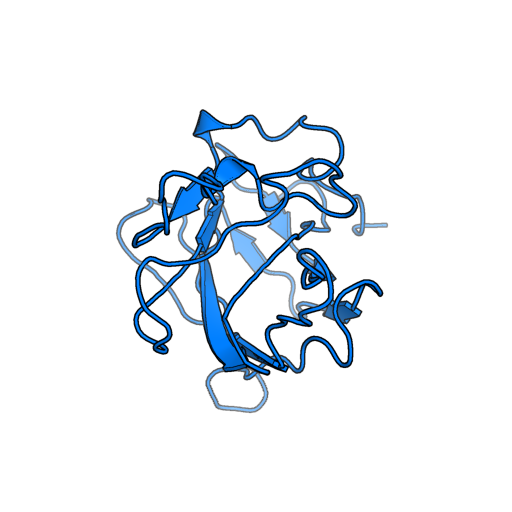734 1.00 7.01 2248 VAL M C 1
ATOM 615 O O . VAL A 1 79 ? 8.168 -0.647 23.639 1.00 6.57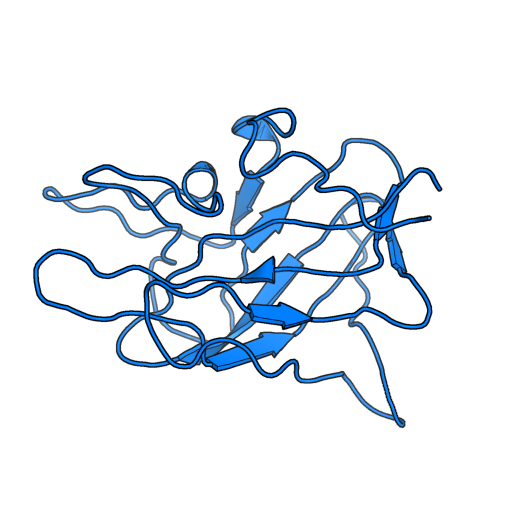 2248 VAL M O 1
ATOM 619 N N A LYS A 1 80 ? 9.451 -2.356 22.970 0.50 7.80 2249 LYS M N 1
ATOM 620 N N B LYS A 1 80 ? 9.467 -2.363 22.906 0.50 7.38 2249 LYS M N 1
ATOM 621 C CA A LYS A 1 80 ? 9.820 -2.701 24.339 0.50 8.50 2249 LYS M CA 1
ATOM 622 C CA B LYS A 1 80 ?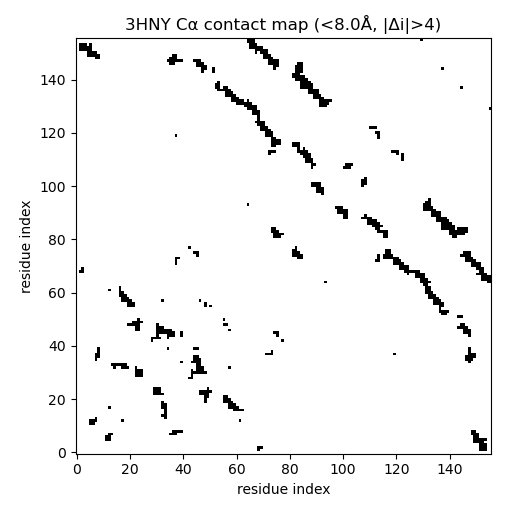 9.930 -2.872 24.190 0.50 7.62 2249 LYS M CA 1
ATOM 623 C C A LYS A 1 80 ? 11.286 -2.403 24.547 0.50 8.29 2249 LYS M C 1
ATOM 624 C C B LYS A 1 80 ? 11.327 -2.261 24.374 0.50 7.87 2249 LYS M C 1
ATOM 625 O O A LYS A 1 80 ? 12.166 -3.057 23.979 0.50 8.87 2249 LYS M O 1
ATOM 626 O O B LYS A 1 80 ? 12.211 -2.522 23.559 0.50 8.55 2249 LYS M O 1
ATOM 637 N N . SER A 1 81 ? 11.526 -1.394 25.373 1.00 8.18 2250 SER M N 1
ATOM 638 C CA . SER A 1 81 ? 12.867 -0.910 25.658 1.00 8.37 2250 SER M CA 1
ATOM 639 C C . SER A 1 81 ? 13.284 -1.486 26.999 1.00 7.97 2250 SER M C 1
ATOM 640 O O . SER A 1 81 ? 12.704 -1.146 28.039 1.00 8.11 2250 SER M O 1
ATOM 643 N N . LEU A 1 82 ? 14.283 -2.365 26.958 1.00 7.97 2251 LEU M N 1
ATOM 644 C CA . LEU A 1 82 ? 14.689 -3.130 28.142 1.00 7.84 2251 LEU M CA 1
ATOM 645 C C . LEU A 1 82 ? 13.485 -3.953 28.612 1.00 7.99 2251 LEU M C 1
ATOM 646 O O . LEU A 1 82 ? 13.019 -4.815 27.864 1.00 9.14 2251 LEU M O 1
ATOM 651 N N . LEU A 1 83 ? 12.972 -3.699 29.814 1.00 7.95 2252 LEU M N 1
ATOM 652 C CA . LEU A 1 83 ? 11.829 -4.469 30.319 1.00 7.59 2252 LEU M CA 1
ATOM 653 C C . LEU A 1 83 ? 10.530 -3.657 30.259 1.00 7.40 2252 LEU M C 1
ATOM 654 O O . LEU A 1 83 ? 9.490 -4.101 30.769 1.00 8.18 2252 LEU M O 1
ATOM 659 N N . THR A 1 84 ? 10.579 -2.487 29.616 1.00 6.94 2253 THR M N 1
ATOM 660 C CA . THR A 1 84 ? 9.468 -1.549 29.647 1.00 7.42 2253 THR M CA 1
ATOM 661 C C . THR A 1 84 ? 8.702 -1.515 28.319 1.00 7.31 2253 THR M C 1
ATOM 662 O O . THR A 1 84 ? 9.262 -1.178 27.257 1.00 9.29 2253 THR M O 1
ATOM 666 N N . SER A 1 85 ? 7.405 -1.781 28.399 1.00 6.54 2254 SER M N 1
ATOM 667 C CA . SER A 1 85 ? 6.479 -1.723 27.261 1.00 6.91 2254 SER M CA 1
ATOM 668 C C . SER A 1 85 ? 6.033 -0.295 26.977 1.00 6.69 2254 SER M C 1
ATOM 669 O O . SER A 1 85 ? 5.703 0.448 27.902 1.00 7.40 2254 SER M O 1
ATOM 672 N N A MET A 1 86 ? 6.004 0.075 25.696 0.50 6.47 2255 MET M N 1
ATOM 673 N N B MET A 1 86 ? 6.025 0.068 25.696 0.50 6.28 2255 MET M N 1
ATOM 674 C CA A MET A 1 86 ? 5.571 1.408 25.272 0.50 6.70 2255 MET M CA 1
ATOM 675 C CA B MET A 1 86 ? 5.608 1.390 25.247 0.50 6.15 2255 MET M CA 1
ATOM 676 C C A MET A 1 86 ? 4.869 1.309 23.930 0.50 5.82 2255 MET M C 1
ATOM 677 C C B MET A 1 86 ? 4.819 1.181 23.958 0.50 5.55 2255 MET M C 1
ATOM 678 O O A MET A 1 86 ? 5.466 0.860 22.943 0.50 6.19 2255 MET M O 1
ATOM 679 O O B MET A 1 86 ? 5.287 0.495 23.048 0.50 5.21 2255 MET M O 1
ATOM 688 N N . TYR A 1 87 ? 3.602 1.707 23.884 1.00 5.52 2256 TYR M N 1
ATOM 689 C CA . TYR A 1 87 ? 2.848 1.642 22.629 1.00 5.63 2256 TYR M CA 1
ATOM 690 C C . TYR A 1 87 ? 1.686 2.605 22.590 1.00 5.60 2256 TYR M C 1
ATOM 691 O O . TYR A 1 87 ? 1.155 3.008 23.617 1.00 6.26 2256 TYR M O 1
ATOM 700 N N . VAL A 1 88 ? 1.326 2.970 21.367 1.00 5.84 2257 VAL M N 1
ATOM 701 C CA . VAL A 1 88 ? 0.214 3.866 21.088 1.00 5.93 2257 VAL M CA 1
ATOM 702 C C . VAL A 1 88 ? -1.059 3.032 20.913 1.00 6.27 2257 VAL M C 1
ATOM 703 O O . VAL A 1 88 ? -1.083 2.078 20.131 1.00 6.42 2257 VAL M O 1
ATOM 707 N N . LYS A 1 89 ? -2.105 3.399 21.655 1.00 6.64 2258 LYS M N 1
ATOM 708 C CA . LYS A 1 89 ? -3.396 2.709 21.630 1.00 8.03 2258 LYS M CA 1
ATOM 709 C C . LYS A 1 89 ? -4.394 3.260 20.640 1.00 7.98 2258 LYS M C 1
ATOM 710 O O . LYS A 1 89 ? -5.212 2.522 20.111 1.00 8.61 2258 LYS M O 1
ATOM 716 N N . GLU A 1 90 ? -4.365 4.575 20.449 1.00 7.73 2259 GLU M N 1
ATOM 717 C CA . GLU A 1 90 ? -5.286 5.268 19.548 1.00 8.52 2259 GLU M CA 1
ATOM 718 C C . GLU A 1 90 ? -4.561 6.435 18.894 1.00 7.17 2259 GLU M C 1
ATOM 719 O O . GLU A 1 90 ? -3.704 7.063 19.527 1.00 7.21 2259 GLU M O 1
ATOM 725 N N . PHE A 1 91 ? -4.902 6.722 17.640 1.00 6.64 2260 PHE M N 1
ATOM 726 C CA . PHE A 1 91 ? -4.275 7.836 16.934 1.00 6.15 2260 PHE M CA 1
ATOM 727 C C . PHE A 1 91 ? -5.194 8.406 15.870 1.00 6.20 2260 PHE M C 1
ATOM 728 O O . PHE A 1 91 ? -6.160 7.767 15.453 1.00 6.39 2260 PHE M O 1
ATOM 736 N N . LEU A 1 92 ? -4.899 9.646 15.466 1.00 5.76 2261 LEU M N 1
ATOM 737 C CA . LEU A 1 92 ? -5.530 10.280 14.300 1.00 6.05 2261 LEU M CA 1
ATOM 738 C C . LEU A 1 92 ? -4.525 10.335 13.156 1.00 5.48 2261 LEU M C 1
ATOM 739 O O . LEU A 1 92 ? -3.313 10.217 13.368 1.00 5.95 2261 LEU M O 1
ATOM 744 N N A ILE A 1 93 ? -5.024 10.542 11.942 0.50 5.67 2262 ILE M N 1
ATOM 745 N N B ILE A 1 93 ? -5.044 10.557 11.951 0.50 5.70 2262 ILE M N 1
ATOM 746 C CA A ILE A 1 93 ? -4.159 10.761 10.779 0.50 5.82 2262 ILE M CA 1
ATOM 747 C CA B ILE A 1 93 ? -4.230 10.757 10.750 0.50 5.88 2262 ILE M CA 1
ATOM 748 C C A ILE A 1 93 ? -4.541 12.077 10.112 0.50 5.56 2262 ILE M C 1
ATOM 749 C C B ILE A 1 93 ? -4.561 12.121 10.157 0.50 5.56 2262 ILE M C 1
ATOM 750 O O A ILE A 1 93 ? -5.728 12.353 9.916 0.50 5.54 2262 ILE M O 1
ATOM 751 O O B ILE A 1 93 ? -5.737 12.482 10.065 0.50 5.90 2262 ILE M O 1
ATOM 760 N N . SER A 1 94 ? -3.533 12.863 9.748 1.00 5.79 2263 SER M N 1
ATOM 761 C CA . SER A 1 94 ? -3.751 14.027 8.884 1.00 5.66 2263 SER M CA 1
ATOM 762 C C . SER A 1 94 ? -2.867 13.918 7.643 1.00 5.82 2263 SER M C 1
ATOM 763 O O . SER A 1 94 ? -1.866 13.188 7.622 1.00 6.11 2263 SER M O 1
ATOM 766 N N . SER A 1 95 ? -3.245 14.659 6.609 1.00 5.62 2264 SER M N 1
ATOM 767 C CA . SER A 1 95 ? -2.549 14.559 5.330 1.00 5.85 2264 SER M CA 1
ATOM 768 C C . SER A 1 95 ? -2.448 15.913 4.650 1.00 5.99 2264 SER M C 1
ATOM 769 O O . SER A 1 95 ? -3.188 16.849 4.970 1.00 5.94 2264 SER M O 1
ATOM 772 N N . SER A 1 96 ? -1.528 15.996 3.698 1.00 5.94 2265 SER M N 1
ATOM 773 C CA . SER A 1 96 ? -1.284 17.225 2.957 1.00 6.33 2265 SER M CA 1
ATOM 774 C C . SER A 1 96 ? -0.642 16.917 1.622 1.00 6.24 2265 SER M C 1
ATOM 775 O O . SER A 1 96 ? 0.128 15.960 1.490 1.00 6.87 2265 SER M O 1
ATOM 778 N N A GLN A 1 97 ? -0.935 17.761 0.637 0.50 7.31 2266 GLN M N 1
ATOM 779 N N B GLN A 1 97 ? -0.954 17.737 0.620 0.50 7.15 2266 GLN M N 1
ATOM 780 C CA A GLN A 1 97 ? -0.230 17.719 -0.639 0.50 8.36 2266 GLN M CA 1
ATOM 781 C CA B GLN A 1 97 ? -0.232 17.685 -0.652 0.50 8.08 2266 GLN M CA 1
ATOM 782 C C A GLN A 1 97 ? 0.946 18.685 -0.621 0.50 8.65 2266 GLN M C 1
ATOM 783 C C B GLN A 1 97 ? 0.862 18.754 -0.761 0.50 8.65 2266 GLN M C 1
ATOM 784 O O A GLN A 1 97 ? 2.013 18.397 -1.162 0.50 9.16 2266 GLN M O 1
ATOM 785 O O B GLN A 1 97 ? 1.795 18.603 -1.549 0.50 9.31 2266 GLN M O 1
ATOM 796 N N . ASP A 1 98 ? 0.748 19.839 0.007 1.00 9.57 2267 ASP M N 1
ATOM 797 C CA . ASP A 1 98 ? 1.752 20.917 -0.053 1.00 10.49 2267 ASP M CA 1
ATOM 798 C C . ASP A 1 98 ? 2.678 21.016 1.157 1.00 10.46 2267 ASP M C 1
ATOM 799 O O . ASP A 1 98 ? 3.692 21.732 1.112 1.00 12.05 2267 ASP M O 1
ATOM 804 N N . GLY A 1 99 ? 2.335 20.303 2.227 1.00 9.77 2268 GLY M N 1
ATOM 805 C CA . GLY A 1 99 ? 3.127 20.342 3.449 1.00 10.42 2268 GLY M CA 1
ATOM 806 C C . GLY A 1 99 ? 2.781 21.470 4.403 1.00 10.40 2268 GLY M C 1
ATOM 807 O O . GLY A 1 99 ? 3.359 21.547 5.485 1.00 11.51 2268 GLY M O 1
ATOM 808 N N . HIS A 1 100 ? 1.820 22.311 4.022 1.00 9.88 2269 HIS M N 1
ATOM 809 C CA . HIS A 1 100 ? 1.411 23.445 4.868 1.00 9.98 2269 HIS M CA 1
ATOM 810 C C . HIS A 1 100 ? -0.043 23.394 5.305 1.00 9.11 2269 HIS M C 1
ATOM 811 O O . HIS A 1 100 ? -0.366 23.854 6.411 1.00 9.28 2269 HIS M O 1
ATOM 818 N N . GLN A 1 101 ? -0.929 22.904 4.441 1.00 8.35 2270 GLN M N 1
ATOM 819 C CA . GLN A 1 101 ? -2.338 22.800 4.792 1.00 8.23 2270 GLN M CA 1
ATOM 820 C C . GLN A 1 101 ? -2.687 21.330 4.948 1.00 6.94 2270 GLN M C 1
ATOM 821 O O . GLN A 1 101 ? -2.415 20.520 4.054 1.00 7.19 2270 GLN M O 1
ATOM 827 N N . TRP A 1 102 ? -3.270 21.002 6.089 1.00 6.45 2271 TRP M N 1
ATOM 828 C CA . TRP A 1 102 ? -3.469 19.623 6.514 1.00 5.62 2271 TRP M CA 1
ATOM 829 C C . TRP A 1 102 ? -4.943 19.376 6.671 1.00 5.50 2271 TRP M C 1
ATOM 830 O O . TRP A 1 102 ? -5.728 20.284 6.962 1.00 7.35 2271 TRP M O 1
ATOM 841 N N . THR A 1 103 ? -5.300 18.095 6.533 0.50 3.37 2272 THR M N 1
ATOM 842 C CA . THR A 1 103 ? -6.674 17.636 6.642 0.50 3.86 2272 THR M CA 1
ATOM 843 C C . THR A 1 103 ? -6.720 16.365 7.496 0.50 3.53 2272 THR M C 1
ATOM 844 O O . THR A 1 103 ? -6.016 15.394 7.198 0.50 2.44 2272 THR M O 1
ATOM 848 N N . LEU A 1 104 ? -7.553 16.359 8.530 1.00 6.23 2273 LEU M N 1
ATOM 849 C CA . LEU A 1 104 ? -7.768 15.147 9.324 1.00 6.72 2273 LEU M CA 1
ATOM 850 C C . LEU A 1 104 ? -8.581 14.131 8.537 1.00 7.34 2273 LEU M C 1
ATOM 851 O O . LEU A 1 104 ? -9.492 14.474 7.779 1.00 8.48 2273 LEU M O 1
ATOM 856 N N . PHE A 1 105 ? -8.254 12.860 8.736 1.00 6.88 2274 PHE M N 1
ATOM 857 C CA . PHE A 1 105 ? -8.981 11.785 8.078 1.00 7.51 2274 PHE M CA 1
ATOM 858 C C . PHE A 1 105 ? -10.312 11.556 8.796 1.00 8.03 2274 PHE M C 1
ATOM 859 O O . PHE A 1 105 ? -10.331 11.282 10.013 1.00 8.88 2274 PHE M O 1
ATOM 867 N N . PHE A 1 106 ? -11.413 11.636 8.054 1.00 10.09 2275 PHE M N 1
ATOM 868 C CA . PHE A 1 106 ? -12.769 11.504 8.600 1.00 12.23 2275 PHE M CA 1
ATOM 869 C C . PHE A 1 106 ? -13.390 10.149 8.302 1.00 13.81 2275 PHE M C 1
ATOM 870 O O . PHE A 1 106 ? -13.047 9.508 7.306 1.00 13.81 2275 PHE M O 1
ATOM 878 N N . GLN A 1 107 ? -14.309 9.721 9.173 1.00 16.20 2276 GLN M N 1
ATOM 879 C CA . GLN A 1 107 ? -15.084 8.492 8.982 1.00 18.92 2276 GLN M CA 1
ATOM 880 C C . GLN A 1 107 ? -16.347 8.540 9.841 1.00 19.70 2276 GLN M C 1
ATOM 881 O O . GLN A 1 107 ? -16.298 8.973 10.993 1.00 20.37 2276 GLN M O 1
ATOM 887 N N . ASN A 1 108 ? -17.470 8.095 9.273 1.00 21.07 2277 ASN M N 1
ATOM 888 C CA . ASN A 1 108 ? -18.765 8.059 9.978 1.00 21.81 2277 ASN M CA 1
ATOM 889 C C . ASN A 1 108 ? -19.163 9.384 10.642 1.00 21.92 2277 ASN M C 1
ATOM 890 O O . ASN A 1 108 ? -19.679 9.404 11.764 1.00 22.33 2277 ASN M O 1
ATOM 895 N N . GLY A 1 109 ? -18.896 10.484 9.940 1.00 21.76 2278 GLY M N 1
ATOM 896 C CA . GLY A 1 109 ? -19.323 11.816 10.357 1.00 21.15 2278 GLY M CA 1
ATOM 897 C C . GLY A 1 109 ? -18.367 12.639 11.206 1.00 20.67 2278 GLY M C 1
ATOM 898 O O . GLY A 1 109 ? -18.664 13.788 11.525 1.00 21.10 2278 GLY M O 1
ATOM 899 N N . LYS A 1 110 ? -17.217 12.067 11.558 1.00 19.20 2279 LYS M N 1
ATOM 900 C CA . LYS A 1 110 ? -16.306 12.685 12.524 1.00 18.03 2279 LYS M CA 1
ATOM 901 C C . LYS A 1 110 ? -14.851 12.310 12.253 1.00 15.82 2279 LYS M C 1
ATOM 902 O O . LYS A 1 110 ? -14.584 11.398 11.480 1.00 15.29 2279 LYS M O 1
ATOM 908 N N . VAL A 1 111 ? -13.915 13.002 12.899 1.00 14.08 2280 VAL M N 1
ATOM 909 C CA . VAL A 1 111 ? -12.496 12.620 12.836 1.00 12.82 2280 VAL M CA 1
ATOM 910 C C . VAL A 1 111 ? -12.345 11.156 13.272 1.00 12.02 2280 VAL M C 1
ATOM 911 O O . VAL A 1 111 ? -12.830 10.763 14.341 1.00 11.72 2280 VAL M O 1
ATOM 915 N N . LYS A 1 112 ? -11.703 10.348 12.430 1.00 10.86 2281 LYS M N 1
ATOM 916 C CA . LYS A 1 112 ? -11.523 8.921 12.720 1.00 10.78 2281 LYS M CA 1
ATOM 917 C C . LYS A 1 112 ? -10.471 8.705 13.799 1.00 10.31 2281 LYS M C 1
ATOM 918 O O . LYS A 1 112 ? -9.320 9.136 13.665 1.00 9.44 2281 LYS M O 1
ATOM 924 N N . VAL A 1 113 ? -10.875 8.031 14.873 1.00 10.38 2282 VAL M N 1
ATOM 925 C CA . VAL A 1 113 ? -9.929 7.620 15.901 1.00 10.15 2282 VAL M CA 1
ATOM 926 C C . VAL A 1 113 ? -9.546 6.179 15.603 1.00 9.78 2282 VAL M C 1
ATOM 927 O O . VAL A 1 113 ? -10.333 5.252 15.810 1.00 11.40 2282 VAL M O 1
ATOM 931 N N . PHE A 1 114 ? -8.335 5.996 15.095 1.00 8.22 2283 PHE M N 1
ATOM 932 C CA . PHE A 1 114 ? -7.851 4.662 14.759 1.00 8.30 2283 PHE M CA 1
ATOM 933 C C . PHE A 1 114 ? -7.462 3.916 16.022 1.00 8.48 2283 PHE M C 1
ATOM 934 O O . PHE A 1 114 ? -6.830 4.481 16.921 1.00 8.68 2283 PHE M O 1
ATOM 942 N N . GLN A 1 115 ? -7.873 2.650 16.090 1.00 8.47 2284 GLN M N 1
ATOM 943 C CA . GLN A 1 115 ? -7.513 1.772 17.197 1.00 8.80 2284 GLN M CA 1
ATOM 944 C C . GLN A 1 115 ? -6.198 1.113 16.840 1.00 8.41 2284 GLN M C 1
ATOM 945 O O . GLN A 1 115 ? -6.090 0.406 15.830 1.00 9.39 2284 GLN M O 1
ATOM 951 N N . GLY A 1 116 ? -5.201 1.349 17.682 1.00 8.38 2285 GLY M N 1
ATOM 952 C CA . GLY A 1 116 ? -3.831 0.932 17.416 1.00 8.51 2285 GLY M CA 1
ATOM 953 C C . GLY A 1 116 ? -3.435 -0.337 18.150 1.00 7.35 2285 GLY M C 1
ATOM 954 O O . GLY A 1 116 ? -4.111 -1.368 18.076 1.00 8.67 2285 GLY M O 1
ATOM 955 N N . ASN A 1 117 ? -2.301 -0.264 18.824 1.00 6.71 2286 ASN M N 1
ATOM 956 C CA . ASN A 1 117 ? -1.681 -1.448 19.398 1.00 5.94 2286 ASN M CA 1
ATOM 957 C C . ASN A 1 117 ? -2.211 -1.923 20.741 1.00 6.73 2286 ASN M C 1
ATOM 958 O O . ASN A 1 117 ? -2.849 -1.167 21.478 1.00 7.55 2286 ASN M O 1
ATOM 963 N N . GLN A 1 118 ? -1.911 -3.197 21.025 1.00 6.95 2287 GLN M N 1
ATOM 964 C CA . GLN A 1 118 ? -2.293 -3.905 22.250 1.00 8.43 2287 GLN M CA 1
ATOM 965 C C . GLN A 1 118 ? -1.062 -4.546 22.920 1.00 7.23 2287 GLN M C 1
ATOM 966 O O . GLN A 1 118 ? -1.182 -5.276 23.911 1.00 7.51 2287 GLN M O 1
ATOM 972 N N . ASP A 1 119 ? 0.113 -4.282 22.363 1.00 6.75 2288 ASP M N 1
ATOM 973 C CA . ASP A 1 119 ? 1.408 -4.701 22.899 1.00 6.31 2288 ASP M CA 1
ATOM 974 C C . ASP A 1 119 ? 2.499 -3.899 22.181 1.00 5.44 2288 ASP M C 1
ATOM 975 O O . ASP A 1 119 ? 2.198 -3.046 21.330 1.00 6.16 2288 ASP M O 1
ATOM 980 N N . SER A 1 120 ? 3.752 -4.166 22.533 1.00 5.62 2289 SER M N 1
ATOM 981 C CA . SER A 1 120 ? 4.881 -3.380 22.031 1.00 6.94 2289 SER M CA 1
ATOM 982 C C . SER A 1 120 ? 5.519 -3.958 20.786 1.00 7.50 2289 SER M C 1
ATOM 983 O O . SER A 1 120 ? 6.243 -3.244 20.097 1.00 9.59 2289 SER M O 1
ATOM 986 N N . PHE A 1 121 ? 5.196 -5.202 20.451 1.00 6.51 2290 PHE M N 1
ATOM 987 C CA . PHE A 1 121 ? 5.952 -5.917 19.421 1.00 7.37 2290 PHE M CA 1
ATOM 988 C C . PHE A 1 121 ? 5.128 -6.411 18.230 1.00 6.55 2290 PHE M C 1
ATOM 989 O O . PHE A 1 121 ? 5.699 -6.703 17.188 1.00 7.53 2290 PHE M O 1
ATOM 997 N N . THR A 1 122 ? 3.807 -6.496 18.360 1.00 6.30 2291 THR M N 1
ATOM 998 C CA . THR A 1 122 ? 2.970 -7.046 17.280 1.00 7.03 2291 THR M CA 1
ATOM 999 C C . THR A 1 122 ? 2.418 -5.897 16.424 1.00 6.70 2291 THR M C 1
ATOM 1000 O O . THR A 1 122 ? 1.874 -4.942 16.972 1.00 7.12 2291 THR M O 1
ATOM 1004 N N . PRO A 1 123 ? 2.584 -5.957 15.084 1.00 6.82 2292 PRO M N 1
ATOM 1005 C CA . PRO A 1 123 ? 1.968 -4.928 14.226 1.00 6.71 2292 PRO M CA 1
ATOM 1006 C C . PRO A 1 123 ? 0.446 -4.964 14.248 1.00 6.15 2292 PRO M C 1
ATOM 1007 O O . PRO A 1 123 ? -0.162 -6.044 14.433 1.00 7.18 2292 PRO M O 1
ATOM 1011 N N . VAL A 1 124 ? -0.157 -3.789 14.046 1.00 5.65 2293 VAL M N 1
ATOM 1012 C CA . VAL A 1 124 ? -1.590 -3.667 13.817 1.00 5.86 2293 VAL M CA 1
ATOM 1013 C C . VAL A 1 124 ? -1.794 -2.887 12.521 1.00 6.13 2293 VAL M C 1
ATOM 1014 O O . VAL A 1 124 ? -1.216 -1.810 12.344 1.00 6.17 2293 VAL M O 1
ATOM 1018 N N . VAL A 1 125 ? -2.585 -3.439 11.606 1.00 6.79 2294 VAL M N 1
ATOM 1019 C CA . VAL A 1 125 ? -2.873 -2.793 10.322 1.00 7.80 2294 VAL M CA 1
ATOM 1020 C C . VAL A 1 125 ? -4.222 -2.107 10.399 1.00 7.69 2294 VAL M C 1
ATOM 1021 O O . VAL A 1 125 ? -5.235 -2.716 10.771 1.00 9.76 2294 VAL M O 1
ATOM 1025 N N . ASN A 1 126 ? -4.228 -0.830 10.028 1.00 7.95 2295 ASN M N 1
ATOM 1026 C CA . ASN A 1 126 ? -5.455 -0.064 9.935 1.00 8.59 2295 ASN M CA 1
ATOM 1027 C C . ASN A 1 126 ? -5.714 0.359 8.507 1.00 9.09 2295 ASN M C 1
ATOM 1028 O O . ASN A 1 126 ? -4.916 1.072 7.900 1.00 9.51 2295 ASN M O 1
ATOM 1033 N N . SER A 1 127 ? -6.849 -0.056 7.979 1.00 9.95 2296 SER M N 1
ATOM 1034 C CA . SER A 1 127 ? -7.258 0.351 6.649 1.00 9.80 2296 SER M CA 1
ATOM 1035 C C . SER A 1 127 ? -7.723 1.808 6.593 1.00 8.64 2296 SER M C 1
ATOM 1036 O O . SER A 1 127 ? -8.327 2.311 7.549 1.00 9.37 2296 SER M O 1
ATOM 1039 N N A LEU A 1 128 ? -7.411 2.463 5.474 0.25 8.68 2297 LEU M N 1
ATOM 1040 N N B LEU A 1 128 ? -7.436 2.467 5.470 0.25 8.87 2297 LEU M N 1
ATOM 1041 N N C LEU A 1 128 ? -7.429 2.479 5.477 0.50 7.80 2297 LEU M N 1
ATOM 1042 C CA A LEU A 1 128 ? -7.953 3.776 5.125 0.25 8.73 2297 LEU M CA 1
ATOM 1043 C CA B LEU A 1 128 ? -7.954 3.803 5.167 0.25 9.07 2297 LEU M CA 1
ATOM 1044 C CA C LEU A 1 128 ? -7.966 3.814 5.174 0.50 7.64 2297 LEU M CA 1
ATOM 1045 C C A LEU A 1 128 ? -8.919 3.583 3.970 0.25 9.13 2297 LEU M C 1
ATOM 1046 C C B LEU A 1 128 ? -8.898 3.694 3.969 0.25 9.33 2297 LEU M C 1
ATOM 1047 C C C LEU A 1 128 ? -8.901 3.664 3.978 0.50 8.40 2297 LEU M C 1
ATOM 1048 O O A LEU A 1 128 ? -8.519 3.190 2.871 0.25 9.07 2297 LEU M O 1
ATOM 1049 O O B LEU A 1 128 ? -8.456 3.460 2.840 0.25 9.43 2297 LEU M O 1
ATOM 1050 O O C LEU A 1 128 ? -8.461 3.351 2.868 0.50 8.57 2297 LEU M O 1
ATOM 1063 N N . ASP A 1 129 ? -10.196 3.835 4.231 1.00 9.35 2298 ASP M N 1
ATOM 1064 C CA . ASP A 1 129 ? -11.222 3.707 3.202 1.00 11.04 2298 ASP M CA 1
ATOM 1065 C C . ASP A 1 129 ? -12.234 4.840 3.368 1.00 11.16 2298 ASP M C 1
ATOM 1066 O O . ASP A 1 129 ? -12.793 5.021 4.450 1.00 12.03 2298 ASP M O 1
ATOM 1071 N N . PRO A 1 130 ? -12.461 5.630 2.305 1.00 11.12 2299 PRO M N 1
ATOM 1072 C CA . PRO A 1 130 ? -11.818 5.605 0.993 1.00 10.95 2299 PRO M CA 1
ATOM 1073 C C . PRO A 1 130 ? -10.311 5.841 1.100 1.00 10.01 2299 PRO M C 1
ATOM 1074 O O . PRO A 1 130 ? -9.854 6.461 2.064 1.00 10.33 2299 PRO M O 1
ATOM 1078 N N . PRO A 1 131 ? -9.533 5.335 0.129 1.00 9.74 2300 PRO M N 1
ATOM 1079 C CA . PRO A 1 131 ? -8.096 5.576 0.131 1.00 9.46 2300 PRO M CA 1
ATOM 1080 C C . PRO A 1 131 ? -7.757 7.066 0.190 1.00 8.53 2300 PRO M C 1
ATOM 1081 O O . PRO A 1 131 ? -8.514 7.927 -0.303 1.00 9.08 2300 PRO M O 1
ATOM 1085 N N . LEU A 1 132 ? -6.590 7.346 0.757 1.00 7.96 2301 LEU M N 1
ATOM 1086 C CA . LEU A 1 132 ? -6.108 8.692 0.957 1.00 8.37 2301 LEU M CA 1
ATOM 1087 C C . LEU A 1 132 ? -5.059 8.999 -0.091 1.00 7.57 2301 LEU M C 1
ATOM 1088 O O . LEU A 1 132 ? -3.990 8.385 -0.105 1.00 8.48 2301 LEU M O 1
ATOM 1093 N N . LEU A 1 133 ? -5.337 9.984 -0.953 1.00 7.56 2302 LEU M N 1
ATOM 1094 C CA . LEU A 1 133 ? -4.369 10.406 -1.968 1.00 7.57 2302 LEU M CA 1
ATOM 1095 C C . LEU A 1 133 ? -3.575 11.565 -1.401 1.00 7.10 2302 LEU M C 1
ATOM 1096 O O . LEU A 1 133 ? -4.123 12.657 -1.182 1.00 8.89 2302 LEU M O 1
ATOM 1101 N N . THR A 1 134 ? -2.286 11.362 -1.161 1.00 6.33 2303 THR M N 1
ATOM 1102 C CA . THR A 1 134 ? -1.501 12.338 -0.399 1.00 5.96 2303 THR M CA 1
ATOM 1103 C C . THR A 1 134 ? -0.003 12.240 -0.637 1.00 5.44 2303 THR M C 1
ATOM 1104 O O . THR A 1 134 ? 0.492 11.171 -0.973 1.00 6.52 2303 THR M O 1
ATOM 1108 N N . ARG A 1 135 ? 0.717 13.344 -0.458 1.00 4.59 2304 ARG M N 1
ATOM 1109 C CA . ARG A 1 135 ? 2.171 13.340 -0.464 1.00 4.66 2304 ARG M CA 1
ATOM 1110 C C . ARG A 1 135 ? 2.735 13.188 0.959 1.00 5.39 2304 ARG M C 1
ATOM 1111 O O . ARG A 1 135 ? 3.765 12.535 1.136 1.00 5.54 2304 ARG M O 1
ATOM 1119 N N . TYR A 1 136 ? 2.078 13.817 1.940 1.00 5.58 2305 TYR M N 1
ATOM 1120 C CA . TYR A 1 136 ? 2.506 13.809 3.335 1.00 6.23 2305 TYR M CA 1
ATOM 1121 C C . TYR A 1 136 ? 1.469 13.154 4.205 1.00 6.11 2305 TYR M C 1
ATOM 1122 O O . TYR A 1 136 ? 0.264 13.293 3.978 1.00 6.48 2305 TYR M O 1
ATOM 1131 N N A LEU A 1 137 ? 1.962 12.454 5.226 0.50 6.55 2306 LEU M N 1
ATOM 1132 N N B LEU A 1 137 ? 1.938 12.481 5.250 0.50 6.38 2306 LEU M N 1
ATOM 1133 C CA A LEU A 1 137 ? 1.144 11.814 6.248 0.50 7.22 2306 LEU M CA 1
ATOM 1134 C CA B LEU A 1 137 ? 1.059 11.849 6.220 0.50 6.75 2306 LEU M CA 1
ATOM 1135 C C A LEU A 1 137 ? 1.647 12.241 7.619 0.50 6.74 2306 LEU M C 1
ATOM 1136 C C B LEU A 1 137 ? 1.598 12.090 7.629 0.50 6.49 2306 LEU M C 1
ATOM 1137 O O A LEU A 1 137 ? 2.856 12.336 7.824 0.50 6.63 2306 LEU M O 1
ATOM 1138 O O B LEU A 1 137 ? 2.790 11.902 7.870 0.50 6.92 2306 LEU M O 1
ATOM 1147 N N . ARG A 1 138 ? 0.724 12.534 8.536 1.00 6.57 2307 ARG M N 1
ATOM 1148 C CA . ARG A 1 138 ? 1.067 12.685 9.966 1.00 6.52 2307 ARG M CA 1
ATOM 1149 C C . ARG A 1 138 ? 0.227 11.744 10.807 1.00 6.13 2307 ARG M C 1
ATOM 1150 O O . ARG A 1 138 ? -0.979 11.581 10.569 1.00 6.50 2307 ARG M O 1
ATOM 1158 N N . ILE A 1 139 ? 0.874 11.146 11.808 1.00 6.08 2308 ILE M N 1
ATOM 1159 C CA . ILE A 1 139 ? 0.215 10.305 12.807 1.00 6.33 2308 ILE M CA 1
ATOM 1160 C C . ILE A 1 139 ? 0.204 11.083 14.127 1.00 6.24 2308 ILE M C 1
ATOM 1161 O O . ILE A 1 139 ? 1.250 11.533 14.580 1.00 6.43 2308 ILE M O 1
ATOM 1166 N N . HIS A 1 140 ? -0.971 11.161 14.750 1.00 5.84 2309 HIS M N 1
ATOM 1167 C CA . HIS A 1 140 ? -1.198 11.960 15.969 1.00 5.82 2309 HIS M CA 1
ATOM 1168 C C . HIS A 1 140 ? -1.651 11.039 17.119 1.00 5.58 2309 HIS M C 1
ATOM 1169 O O . HIS A 1 140 ? -2.846 10.772 17.259 1.00 5.89 2309 HIS M O 1
ATOM 1176 N N . PRO A 1 141 ? -0.706 10.565 17.953 1.00 5.64 2310 PRO M N 1
ATOM 1177 C CA . PRO A 1 141 ? -1.096 9.697 19.074 1.00 6.22 2310 PRO M CA 1
ATOM 1178 C C . PRO A 1 141 ? -2.086 10.385 20.019 1.00 6.23 2310 PRO M C 1
ATOM 1179 O O . PRO A 1 141 ? -1.896 11.537 20.401 1.00 7.51 2310 PRO M O 1
ATOM 1183 N N . GLN A 1 142 ? -3.133 9.653 20.393 1.00 6.81 2311 GLN M N 1
ATOM 1184 C CA . GLN A 1 142 ? -4.153 10.162 21.305 1.00 7.37 2311 GLN M CA 1
ATOM 1185 C C . GLN A 1 142 ? -4.124 9.507 22.677 1.00 7.46 2311 GLN M C 1
ATOM 1186 O O . GLN A 1 142 ? -4.481 10.141 23.671 1.00 8.29 2311 GLN M O 1
ATOM 1192 N N . SER A 1 143 ? -3.741 8.236 22.726 1.00 7.62 2312 SER M N 1
ATOM 1193 C CA . SER A 1 143 ? -3.634 7.507 23.996 1.00 7.95 2312 SER M CA 1
ATOM 1194 C C . SER A 1 143 ? -2.558 6.450 23.827 1.00 7.36 2312 SER M C 1
ATOM 1195 O O . SER A 1 143 ? -2.248 6.047 22.701 1.00 7.47 2312 SER M O 1
ATOM 1198 N N . TRP A 1 144 ? -1.984 6.019 24.944 1.00 7.37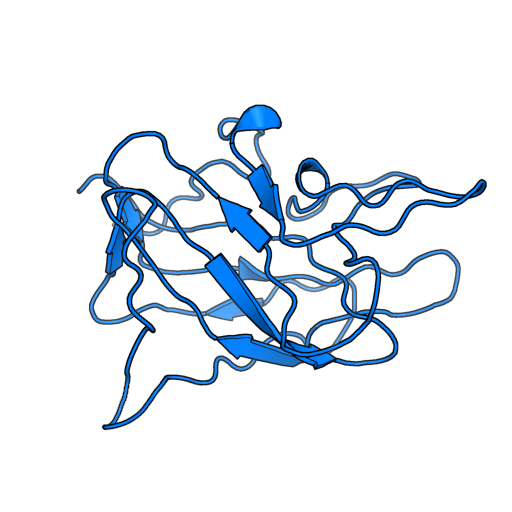 2313 TRP M N 1
ATOM 1199 C CA . TRP A 1 144 ? -0.819 5.153 24.933 1.00 7.47 2313 TRP M CA 1
ATOM 1200 C C . TRP A 1 144 ? -0.696 4.413 26.254 1.00 7.55 2313 TRP M C 1
ATOM 1201 O O . TRP A 1 144 ? -1.310 4.797 27.258 1.00 7.97 2313 TRP M O 1
ATOM 1212 N N . VAL A 1 145 ? 0.107 3.358 26.229 1.00 7.03 2314 VAL M N 1
ATOM 1213 C CA . VAL A 1 145 ? 0.517 2.633 27.424 1.00 7.36 2314 VAL M CA 1
ATOM 1214 C C . VAL A 1 145 ? 1.929 3.047 27.744 1.00 7.30 2314 VAL M C 1
ATOM 1215 O O . VAL A 1 145 ? 2.863 2.825 26.950 1.00 7.58 2314 VAL M O 1
ATOM 1219 N N A HIS A 1 146 ? 2.054 3.640 28.933 0.50 7.93 2315 HIS M N 1
ATOM 1220 N N B HIS A 1 146 ? 2.067 3.715 28.898 0.50 7.45 2315 HIS M N 1
ATOM 1221 C CA A HIS A 1 146 ? 3.305 4.127 29.501 0.50 8.81 2315 HIS M CA 1
ATOM 1222 C CA B HIS A 1 146 ? 3.355 4.121 29.499 0.50 8.01 2315 HIS M CA 1
ATOM 1223 C C A HIS A 1 146 ? 3.886 5.341 28.779 0.50 8.25 2315 HIS M C 1
ATOM 1224 C C B HIS A 1 146 ? 4.085 5.281 28.836 0.50 7.57 2315 HIS M C 1
ATOM 1225 O O A HIS A 1 146 ? 3.897 6.441 29.348 0.50 8.86 2315 HIS M O 1
ATOM 1226 O O B HIS A 1 146 ? 4.434 6.265 29.500 0.50 7.99 2315 HIS M O 1
ATOM 1239 N N . GLN A 1 147 ? 4.347 5.141 27.543 1.00 8.21 2316 GLN M N 1
ATOM 1240 C CA . GLN A 1 147 ? 5.008 6.179 26.762 1.00 8.17 2316 GLN M CA 1
ATOM 1241 C C . GLN A 1 147 ? 4.540 6.059 25.323 1.00 7.45 2316 GLN M C 1
ATOM 1242 O O . GLN A 1 147 ? 4.240 4.945 24.841 1.00 7.54 2316 GLN M O 1
ATOM 1248 N N . ILE A 1 148 ? 4.521 7.186 24.614 1.00 6.90 2317 ILE M N 1
ATOM 1249 C CA . ILE A 1 148 ? 4.361 7.140 23.164 1.00 6.88 2317 ILE M CA 1
ATOM 1250 C C . ILE A 1 148 ? 5.638 6.613 22.520 1.00 6.25 2317 ILE M C 1
ATOM 1251 O O . ILE A 1 148 ? 6.712 7.176 22.678 1.00 6.92 2317 ILE M O 1
ATOM 1256 N N . ALA A 1 149 ? 5.503 5.532 21.750 1.00 6.16 2318 ALA M N 1
ATOM 1257 C CA . ALA A 1 149 ? 6.593 5.023 20.910 1.00 5.91 2318 ALA M CA 1
ATOM 1258 C C . ALA A 1 149 ? 5.972 4.427 19.667 1.00 6.04 2318 ALA M C 1
ATOM 1259 O O . ALA A 1 149 ? 4.952 3.746 19.756 1.00 6.39 2318 ALA M O 1
ATOM 1261 N N A LEU A 1 150 ? 6.534 4.736 18.504 0.50 6.31 2319 LEU M N 1
ATOM 1262 N N B LEU A 1 150 ? 6.625 4.650 18.527 0.50 5.54 2319 LEU M N 1
ATOM 1263 C CA A LEU A 1 150 ? 6.033 4.148 17.272 0.50 6.69 2319 LEU M CA 1
ATOM 1264 C CA B LEU A 1 150 ? 6.110 4.222 17.238 0.50 5.23 2319 LEU M CA 1
ATOM 1265 C C A LEU A 1 150 ? 7.108 3.664 16.319 0.50 6.00 2319 LEU M C 1
ATOM 1266 C C B LEU A 1 150 ? 7.173 3.640 16.336 0.50 5.00 2319 LEU M C 1
ATOM 1267 O O A LEU A 1 150 ? 8.154 4.303 16.123 0.50 6.07 2319 LEU M O 1
ATOM 1268 O O B LEU A 1 150 ? 8.264 4.212 16.154 0.50 4.90 2319 LEU M O 1
ATOM 1277 N N . ARG A 1 151 ? 6.803 2.510 15.735 1.00 5.30 2320 ARG M N 1
ATOM 1278 C CA . ARG A 1 151 ? 7.437 1.991 14.518 1.00 5.53 2320 ARG M CA 1
ATOM 1279 C C . ARG A 1 151 ? 6.272 1.801 13.539 1.00 5.69 2320 ARG M C 1
ATOM 1280 O O . ARG A 1 151 ? 5.188 1.395 13.943 1.00 6.16 2320 ARG M O 1
ATOM 1288 N N A MET A 1 152 ? 6.456 2.128 12.263 0.50 6.69 2321 MET M N 1
ATOM 1289 N N B MET A 1 152 ? 6.473 2.092 12.255 0.50 4.72 2321 MET M N 1
ATOM 1290 C CA A MET A 1 152 ? 5.312 2.047 11.354 0.50 8.66 2321 MET M CA 1
ATOM 1291 C CA B MET A 1 152 ? 5.327 2.059 11.352 0.50 5.00 2321 MET M CA 1
ATOM 1292 C C A MET A 1 152 ? 5.658 1.649 9.933 0.50 6.93 2321 MET M C 1
ATOM 1293 C C B MET A 1 152 ? 5.665 1.588 9.943 0.50 4.52 2321 MET M C 1
ATOM 1294 O O A MET A 1 152 ? 6.823 1.614 9.558 0.50 7.77 2321 MET M O 1
ATOM 1295 O O B MET A 1 152 ? 6.827 1.427 9.599 0.50 4.71 2321 MET M O 1
ATOM 1304 N N . GLU A 1 153 ? 4.615 1.331 9.176 1.00 5.90 2322 GLU M N 1
ATOM 1305 C CA . GLU A 1 153 ? 4.723 1.121 7.729 1.00 5.80 2322 GLU M CA 1
ATOM 1306 C C . GLU A 1 153 ? 3.507 1.797 7.107 1.00 5.75 2322 GLU M C 1
ATOM 1307 O O . GLU A 1 153 ? 2.478 1.965 7.762 1.00 6.17 2322 GLU M O 1
ATOM 1313 N N . VAL A 1 154 ? 3.633 2.201 5.846 1.00 5.69 2323 VAL M N 1
ATOM 1314 C CA . VAL A 1 154 ? 2.500 2.724 5.102 1.00 5.56 2323 VAL M CA 1
ATOM 1315 C C . VAL A 1 154 ? 2.235 1.761 3.949 1.00 5.54 2323 VAL M C 1
ATOM 1316 O O . VAL A 1 154 ? 3.177 1.294 3.322 1.00 6.05 2323 VAL M O 1
ATOM 1320 N N . LEU A 1 155 ? 0.958 1.475 3.705 1.00 5.90 2324 LEU M N 1
ATOM 1321 C CA . LEU A 1 155 ? 0.541 0.551 2.633 1.00 5.76 2324 LEU M CA 1
ATOM 1322 C C . LEU A 1 155 ? -0.208 1.311 1.556 1.00 6.22 2324 LEU M C 1
ATOM 1323 O O . LEU A 1 155 ? -1.042 2.168 1.857 1.00 6.20 2324 LEU M O 1
ATOM 1328 N N . GLY A 1 156 ? 0.051 0.968 0.297 1.00 6.46 2325 GLY M N 1
ATOM 1329 C CA . GLY A 1 156 ? -0.674 1.608 -0.797 1.00 6.99 2325 GLY M CA 1
ATOM 1330 C C . GLY A 1 156 ? -0.094 1.316 -2.157 1.00 6.86 2325 GLY M C 1
ATOM 1331 O O . GLY A 1 156 ? 0.414 0.197 -2.409 1.00 7.38 2325 GLY M O 1
ATOM 1332 N N . CYS A 1 157 ? -0.181 2.311 -3.038 1.00 6.64 2326 CYS M N 1
ATOM 1333 C CA . CYS A 1 157 ? 0.247 2.166 -4.432 1.00 6.98 2326 CYS M CA 1
ATOM 1334 C C . CYS A 1 157 ? 0.327 3.558 -5.064 1.00 7.58 2326 CYS M C 1
ATOM 1335 O O . CYS A 1 157 ? 0.279 4.579 -4.373 1.00 7.74 2326 CYS M O 1
ATOM 1338 N N . GLU A 1 158 ? 0.454 3.612 -6.383 1.00 8.65 2327 GLU M N 1
ATOM 1339 C CA . GLU A 1 158 ? 0.593 4.871 -7.096 1.00 9.94 2327 GLU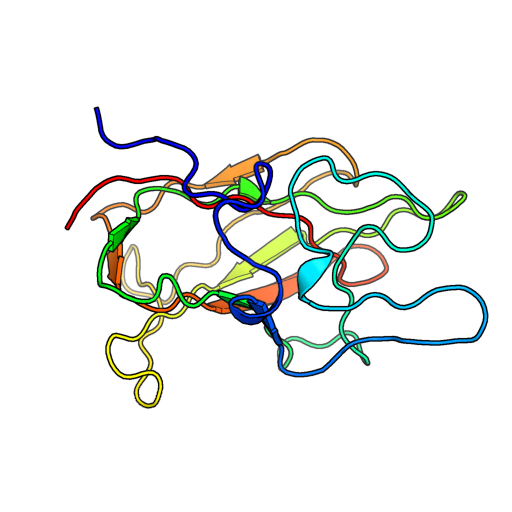 M CA 1
ATOM 1340 C C . GLU A 1 158 ? -0.718 5.635 -7.091 1.00 10.13 2327 GLU M C 1
ATOM 1341 O O . GLU A 1 158 ? -1.801 5.060 -7.021 1.00 10.83 2327 GLU M O 1
ATOM 1347 N N . ALA A 1 159 ? -0.619 6.960 -7.166 1.00 10.93 2328 ALA M N 1
ATOM 1348 C CA . ALA A 1 159 ? -1.810 7.810 -7.172 1.00 13.02 2328 ALA M CA 1
ATOM 1349 C C . ALA A 1 159 ? -2.548 7.753 -8.502 1.00 14.59 2328 ALA M C 1
ATOM 1350 O O . ALA A 1 159 ? -1.942 7.503 -9.540 1.00 16.10 2328 ALA M O 1
#

Solvent-accessible surface area: 7747 Å² total; per-residue (Å²): 166,20,74,125,76,30,2,0,85,86,115,79,7,51,82,92,22,7,60,23,47,16,102,63,78,76,208,73,5,60,3,22,15,16,68,0,3,16,80,36,136,54,150,16,15,0,0,30,6,109,71,56,36,66,141,5,56,0,24,1,21,18,115,136,57,28,66,0,24,2,0,7,4,3,0,2,103,19,133,164,54,46,3,31,3,87,52,0,27,0,5,10,5,97,70,19,159,134,63,92,69,20,117,56,134,78,130,41,57,58,0,108,8,5,157,35,1,131,70,47,36,93,22,79,2,98,102,54,24,96,0,73,29,1,42,1,29,0,58,28,58,50,112,40,0,0,2,11,1,5,0,30,0,21,129,75

B-factor: mean 9.74, std 4.52, range [2.38, 39.07]

Secondary structure (DSSP, 8-state):
---EE-STTTSSS-GGGEEES---B-SS-B--GGG-BTT--SSS-SB--SS-STT--EEEEEEEEEEEEEEEEE-EEETTEEEEEEEEEEEEESSSSS-EEPEETTEE--EE--SSSSS-EEEEEEEEEEEEEEEEEEEEEESS--BEEEEEEEE-